Protein AF-A0A962ZCI7-F1 (afdb_monomer_lite)

Radius of gyration: 13.25 Å; chains: 1; bounding box: 31×26×34 Å

Secondary structure (DSSP, 8-state):
--HHHHHHHHHHHSTTSEEEEETTEEEEEHHHHHHHHHHHHHHHHHTS-PPTT--------S-GGG-

pLDDT: mean 94.96, std 4.6, range [62.66, 98.0]

Structure (mmCIF, N/CA/C/O backbone):
data_AF-A0A962ZCI7-F1
#
_entry.id   AF-A0A962ZCI7-F1
#
loop_
_atom_site.group_PDB
_atom_site.id
_atom_site.type_symbol
_atom_site.label_atom_id
_atom_site.label_alt_id
_atom_site.label_comp_id
_atom_site.label_asym_id
_atom_site.label_entity_id
_atom_site.label_seq_id
_atom_site.pdbx_PDB_ins_code
_atom_site.Cartn_x
_atom_site.Cartn_y
_atom_site.Cartn_z
_atom_site.occupancy
_atom_site.B_iso_or_equiv
_atom_site.auth_seq_id
_atom_site.auth_comp_id
_atom_site.auth_asym_id
_atom_site.auth_atom_id
_atom_site.pdbx_PDB_model_num
ATOM 1 N N . MET A 1 1 ? 1.031 -17.292 7.693 1.00 62.66 1 MET A N 1
ATOM 2 C CA . MET A 1 1 ? 1.781 -16.410 6.769 1.00 62.66 1 MET A CA 1
ATOM 3 C C . MET A 1 1 ? 1.029 -15.086 6.676 1.00 62.66 1 MET A C 1
ATOM 5 O O . MET A 1 1 ? -0.144 -15.124 6.342 1.00 62.66 1 MET A O 1
ATOM 9 N N . ASN A 1 2 ? 1.643 -13.955 7.046 1.00 88.19 2 ASN A N 1
ATOM 10 C CA . ASN A 1 2 ? 1.017 -12.626 6.967 1.00 88.19 2 ASN A CA 1
ATOM 11 C C . ASN A 1 2 ? 1.533 -11.899 5.716 1.00 88.19 2 ASN A C 1
ATOM 13 O O . ASN A 1 2 ? 2.734 -11.650 5.599 1.00 88.19 2 ASN A O 1
ATOM 17 N N . VAL A 1 3 ? 0.631 -11.577 4.789 1.00 89.12 3 VAL A N 1
ATOM 18 C CA . VAL A 1 3 ? 0.961 -10.911 3.521 1.00 89.12 3 VAL A CA 1
ATOM 19 C C . VAL A 1 3 ? 1.504 -9.494 3.751 1.00 89.12 3 VAL A C 1
ATOM 21 O O . VAL A 1 3 ? 2.432 -9.082 3.060 1.00 89.12 3 VAL A O 1
ATOM 24 N N . ALA A 1 4 ? 1.029 -8.773 4.771 1.00 91.38 4 ALA A N 1
ATOM 25 C CA . ALA A 1 4 ? 1.538 -7.440 5.098 1.00 91.38 4 ALA A CA 1
ATOM 26 C C . ALA A 1 4 ? 3.031 -7.475 5.468 1.00 91.38 4 ALA A C 1
ATOM 28 O O . ALA A 1 4 ? 3.812 -6.670 4.968 1.00 91.38 4 ALA A O 1
ATOM 29 N N . HIS A 1 5 ? 3.455 -8.473 6.253 1.00 93.62 5 HIS A N 1
ATOM 30 C CA . HIS A 1 5 ? 4.869 -8.640 6.613 1.00 93.62 5 HIS A CA 1
ATOM 31 C C . HIS A 1 5 ? 5.739 -8.996 5.399 1.00 93.62 5 HIS A C 1
ATOM 33 O O . HIS A 1 5 ? 6.925 -8.678 5.366 1.00 93.62 5 HIS A O 1
ATOM 39 N N . MET A 1 6 ? 5.184 -9.669 4.386 1.00 93.69 6 MET A N 1
ATOM 40 C CA . MET A 1 6 ? 5.908 -9.916 3.137 1.00 93.69 6 MET A CA 1
ATOM 41 C C . MET A 1 6 ? 6.204 -8.600 2.409 1.00 93.69 6 MET A C 1
ATOM 43 O O . MET A 1 6 ? 7.350 -8.376 2.022 1.00 93.69 6 MET A O 1
ATOM 47 N N . PHE A 1 7 ? 5.207 -7.722 2.270 1.00 93.94 7 PHE A N 1
ATOM 48 C CA . PHE A 1 7 ? 5.390 -6.418 1.630 1.00 93.94 7 PHE A CA 1
ATOM 49 C C . PHE A 1 7 ? 6.371 -5.525 2.390 1.00 93.94 7 PHE A C 1
ATOM 51 O O . PHE A 1 7 ? 7.228 -4.899 1.771 1.00 93.94 7 PHE A O 1
ATOM 58 N N . GLU A 1 8 ? 6.299 -5.519 3.720 1.00 95.62 8 GLU A N 1
ATOM 59 C CA . GLU A 1 8 ? 7.208 -4.742 4.562 1.00 95.62 8 GLU A CA 1
ATOM 60 C C . GLU A 1 8 ? 8.664 -5.208 4.410 1.00 95.62 8 GLU A C 1
ATOM 62 O O . GLU A 1 8 ? 9.567 -4.398 4.204 1.00 95.62 8 GLU A O 1
ATOM 67 N N . ARG A 1 9 ? 8.906 -6.526 4.384 1.00 96.12 9 ARG A N 1
ATOM 68 C CA . ARG A 1 9 ? 10.249 -7.066 4.119 1.00 96.12 9 ARG A CA 1
ATOM 69 C C . ARG A 1 9 ? 10.760 -6.722 2.724 1.00 96.12 9 ARG A C 1
ATOM 71 O O . ARG A 1 9 ? 11.943 -6.428 2.582 1.00 96.12 9 ARG A O 1
ATOM 78 N N . ASN A 1 10 ? 9.899 -6.747 1.708 1.00 96.38 10 ASN A N 1
ATOM 79 C CA . ASN A 1 10 ? 10.297 -6.371 0.351 1.00 96.38 10 ASN A CA 1
ATOM 80 C C . ASN A 1 10 ? 10.648 -4.881 0.266 1.00 96.38 10 ASN A C 1
ATOM 82 O O . ASN A 1 10 ? 11.633 -4.529 -0.378 1.00 96.38 10 ASN A O 1
ATOM 86 N N . ALA A 1 11 ? 9.911 -4.020 0.973 1.00 97.56 11 ALA A N 1
ATOM 87 C CA . ALA A 1 11 ? 10.230 -2.599 1.075 1.00 97.56 11 ALA A CA 1
ATOM 88 C C . ALA A 1 11 ? 11.593 -2.349 1.739 1.00 97.56 11 ALA A C 1
ATOM 90 O O . ALA A 1 11 ? 12.336 -1.482 1.287 1.00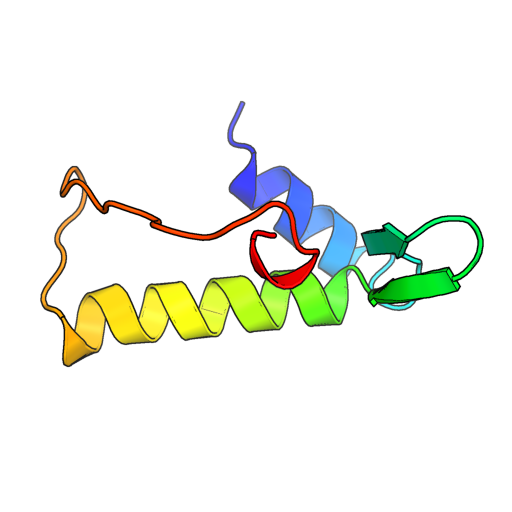 97.56 11 ALA A O 1
ATOM 91 N N . LEU A 1 12 ? 11.946 -3.132 2.764 1.00 97.75 12 LEU A N 1
ATOM 92 C CA . LEU A 1 12 ? 13.244 -3.030 3.439 1.00 97.75 12 LEU A CA 1
ATOM 93 C C . LEU A 1 12 ? 14.398 -3.597 2.602 1.00 97.75 12 LEU A C 1
ATOM 95 O O . LEU A 1 12 ? 15.475 -3.011 2.561 1.00 97.75 12 LEU A O 1
ATOM 99 N N . ARG A 1 13 ? 14.193 -4.741 1.941 1.00 97.88 13 ARG A N 1
ATOM 100 C CA . ARG A 1 13 ? 15.246 -5.445 1.191 1.00 97.88 13 ARG A CA 1
ATOM 101 C C . ARG A 1 13 ? 15.514 -4.835 -0.186 1.00 97.88 13 ARG A C 1
ATOM 103 O O . ARG A 1 13 ? 16.657 -4.816 -0.629 1.00 97.88 13 ARG A O 1
ATOM 110 N N . SER A 1 14 ? 14.466 -4.391 -0.871 1.00 97.06 14 SER A N 1
ATOM 111 C CA . SER A 1 14 ? 14.493 -4.014 -2.290 1.00 97.06 14 SER A CA 1
ATOM 112 C C . SER A 1 14 ? 13.551 -2.836 -2.550 1.00 97.06 14 SER A C 1
ATOM 114 O O . SER A 1 14 ? 12.747 -2.849 -3.475 1.00 97.06 14 SER A O 1
ATOM 116 N N . GLY A 1 15 ? 13.616 -1.809 -1.701 1.00 97.25 15 GLY A N 1
ATOM 117 C CA . GLY A 1 15 ? 12.638 -0.718 -1.687 1.00 97.25 15 GLY A CA 1
ATOM 118 C C . GLY A 1 15 ? 12.532 0.098 -2.979 1.00 97.25 15 GLY A C 1
ATOM 119 O O . GLY A 1 15 ? 11.450 0.609 -3.274 1.00 97.25 15 GLY A O 1
ATOM 120 N N . ALA A 1 16 ? 13.621 0.217 -3.741 1.00 97.81 16 ALA A N 1
ATOM 121 C CA . ALA A 1 16 ? 13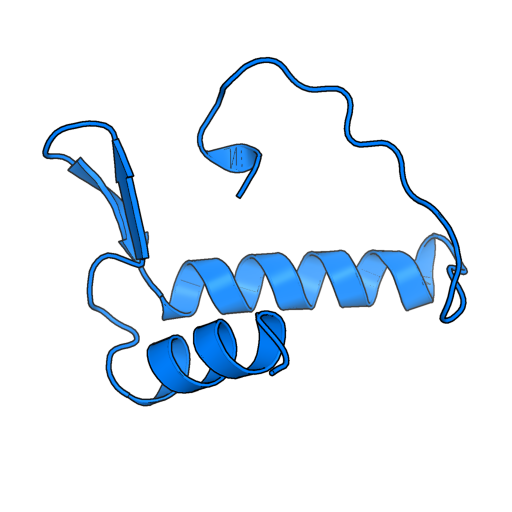.648 0.921 -5.026 1.00 97.81 16 ALA A CA 1
ATOM 122 C C . ALA A 1 16 ? 13.151 0.061 -6.202 1.00 97.81 16 ALA A C 1
ATOM 124 O O . ALA A 1 16 ? 12.781 0.615 -7.233 1.00 97.81 16 ALA A O 1
ATOM 125 N N . GLU A 1 17 ? 13.102 -1.264 -6.039 1.00 97.44 17 GLU A N 1
ATOM 126 C CA . GLU A 1 17 ? 12.663 -2.182 -7.091 1.00 97.44 17 GLU A CA 1
ATOM 127 C C . GLU A 1 17 ? 11.148 -2.077 -7.337 1.00 97.44 17 GLU A C 1
ATOM 129 O O . GLU A 1 17 ? 10.394 -1.692 -6.425 1.00 97.44 17 GLU A O 1
ATOM 134 N N . PRO A 1 18 ? 10.676 -2.438 -8.547 1.00 96.88 18 PRO A N 1
ATOM 135 C CA . PRO A 1 18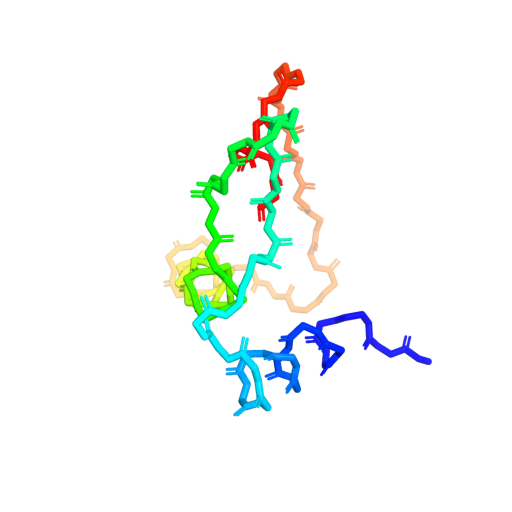 ? 9.259 -2.409 -8.887 1.00 96.88 18 PRO A CA 1
ATOM 136 C C . PRO A 1 18 ? 8.416 -3.251 -7.921 1.00 96.88 18 PRO A C 1
ATOM 138 O O . PRO A 1 18 ? 8.628 -4.451 -7.774 1.00 96.88 18 PRO A O 1
ATOM 141 N N . GLY A 1 19 ? 7.438 -2.616 -7.272 1.00 94.81 19 GLY A N 1
ATOM 142 C CA . GLY A 1 19 ? 6.480 -3.277 -6.383 1.00 94.81 19 GLY A CA 1
ATOM 143 C C . GLY A 1 19 ? 5.139 -3.552 -7.059 1.00 94.81 19 GLY A C 1
ATOM 144 O O . GLY A 1 19 ? 4.553 -4.613 -6.861 1.00 94.81 19 GLY A O 1
ATOM 145 N N . VAL A 1 20 ? 4.672 -2.608 -7.877 1.00 95.50 20 VAL A N 1
ATOM 146 C CA . VAL A 1 20 ? 3.510 -2.753 -8.760 1.00 95.50 20 VAL A CA 1
ATOM 147 C C . VAL A 1 20 ? 3.899 -2.235 -10.136 1.00 95.50 20 VAL A C 1
ATOM 149 O O . VAL A 1 20 ? 4.447 -1.137 -10.254 1.00 95.50 20 VAL A O 1
ATOM 152 N N . ALA A 1 21 ? 3.587 -3.010 -11.169 1.00 95.25 21 ALA A N 1
ATOM 153 C CA . ALA A 1 21 ? 3.797 -2.640 -12.560 1.00 95.25 21 ALA A CA 1
ATOM 154 C C . ALA A 1 21 ? 2.480 -2.700 -13.343 1.00 95.25 21 ALA A C 1
ATOM 156 O O . ALA A 1 21 ? 1.616 -3.531 -13.055 1.00 95.25 21 ALA A O 1
ATOM 157 N N . ILE A 1 22 ? 2.338 -1.822 -14.334 1.00 95.38 22 ILE A N 1
ATOM 158 C CA . ILE A 1 22 ? 1.248 -1.831 -15.312 1.00 95.38 22 ILE A CA 1
ATOM 159 C C . ILE A 1 22 ? 1.893 -2.057 -16.676 1.00 95.38 22 ILE A C 1
ATOM 161 O O . ILE A 1 22 ? 2.560 -1.179 -17.221 1.00 95.38 22 ILE A O 1
ATOM 165 N N . GLY A 1 23 ? 1.742 -3.267 -17.213 1.00 92.44 23 GLY A N 1
ATOM 166 C CA . GLY A 1 23 ? 2.514 -3.675 -18.384 1.00 92.44 23 GLY A CA 1
ATOM 167 C C . GLY A 1 23 ? 4.016 -3.650 -18.079 1.00 92.44 23 GLY A C 1
ATOM 168 O O . GLY A 1 23 ? 4.460 -4.300 -17.137 1.00 92.44 23 GLY A O 1
ATOM 169 N N . GLY A 1 24 ? 4.786 -2.905 -18.875 1.00 94.62 24 GLY A N 1
ATOM 170 C CA . GLY A 1 24 ? 6.233 -2.739 -18.687 1.00 94.62 24 GLY A CA 1
ATOM 171 C C . GLY A 1 24 ? 6.632 -1.583 -17.765 1.00 94.62 24 GLY A C 1
ATOM 172 O O . GLY A 1 24 ? 7.817 -1.405 -17.497 1.00 94.62 24 GLY A O 1
ATOM 173 N N . GLU A 1 25 ? 5.673 -0.787 -17.290 1.00 95.94 25 GLU A N 1
ATOM 174 C CA . GLU A 1 25 ? 5.953 0.420 -16.514 1.00 95.94 25 GLU A CA 1
ATOM 175 C C . GLU A 1 25 ? 5.799 0.170 -15.018 1.00 95.94 25 GLU A C 1
ATOM 177 O O . GLU A 1 25 ? 4.836 -0.449 -14.561 1.00 95.94 25 GLU A O 1
ATOM 182 N N . THR A 1 26 ? 6.740 0.691 -14.230 1.00 97.19 26 THR A N 1
ATOM 183 C CA . THR A 1 26 ? 6.639 0.646 -12.769 1.00 97.19 26 THR A CA 1
ATOM 184 C C . THR A 1 26 ? 5.656 1.708 -12.299 1.00 97.19 26 THR A C 1
ATOM 186 O O . THR A 1 26 ? 5.933 2.900 -12.391 1.00 97.19 26 THR A O 1
ATOM 189 N N . PHE A 1 27 ? 4.525 1.274 -11.748 1.00 96.69 27 PHE A N 1
ATOM 190 C CA . PHE A 1 27 ? 3.546 2.162 -11.129 1.00 96.69 27 PHE A CA 1
ATOM 191 C C . PHE A 1 27 ? 4.014 2.632 -9.750 1.00 96.69 27 PHE A C 1
ATOM 193 O O . PHE A 1 27 ? 3.929 3.814 -9.420 1.00 96.69 27 PHE A O 1
ATOM 200 N N . CYS A 1 28 ? 4.537 1.717 -8.930 1.00 97.19 28 CYS A N 1
ATOM 201 C CA . CYS A 1 28 ? 5.173 2.078 -7.668 1.00 97.19 28 CYS A CA 1
ATOM 202 C C . CYS A 1 28 ? 6.250 1.072 -7.256 1.00 97.19 28 CYS A C 1
ATOM 204 O O . CYS A 1 28 ? 6.167 -0.117 -7.566 1.00 97.19 28 CYS A O 1
ATOM 206 N N . SER A 1 29 ? 7.260 1.552 -6.529 1.00 98.00 29 SER A N 1
ATOM 207 C CA . SER A 1 29 ? 8.273 0.690 -5.921 1.00 98.00 29 SER A CA 1
ATOM 208 C C . SER A 1 29 ? 7.742 0.004 -4.659 1.00 98.00 29 SER A C 1
ATOM 210 O O . SER A 1 29 ? 6.736 0.431 -4.080 1.00 98.00 29 SER A O 1
ATOM 212 N N . HIS A 1 30 ? 8.441 -1.023 -4.174 1.00 97.69 30 HIS A N 1
ATOM 213 C CA . HIS A 1 30 ? 8.090 -1.666 -2.903 1.00 97.69 30 HIS A CA 1
ATOM 214 C C . HIS A 1 30 ? 8.046 -0.683 -1.722 1.00 97.69 30 HIS A C 1
ATOM 216 O O . HIS A 1 30 ? 7.129 -0.758 -0.902 1.00 97.69 30 HIS A O 1
ATOM 222 N N . ALA A 1 31 ? 8.987 0.266 -1.650 1.00 98.00 31 ALA A N 1
ATOM 223 C CA . ALA A 1 31 ? 8.991 1.290 -0.605 1.00 98.00 31 ALA A CA 1
ATOM 224 C C . ALA A 1 31 ? 7.762 2.206 -0.695 1.00 98.00 31 ALA A C 1
ATOM 226 O O . ALA A 1 31 ? 7.121 2.490 0.320 1.00 98.00 31 ALA A O 1
ATOM 227 N N . LEU A 1 32 ? 7.394 2.635 -1.908 1.00 97.75 32 LEU A N 1
ATOM 228 C CA . LEU A 1 32 ? 6.235 3.502 -2.103 1.00 97.75 32 LEU A CA 1
ATOM 229 C C . LEU A 1 32 ? 4.923 2.769 -1.793 1.00 97.75 32 LEU A C 1
ATOM 231 O O . LEU A 1 32 ? 4.037 3.352 -1.163 1.00 97.75 32 LEU A O 1
ATOM 235 N N . LEU A 1 33 ? 4.810 1.496 -2.180 1.00 96.94 33 LEU A N 1
ATOM 236 C CA . LEU A 1 33 ? 3.660 0.655 -1.855 1.00 96.94 33 LEU A CA 1
ATOM 237 C C . LEU A 1 33 ? 3.480 0.516 -0.337 1.00 96.94 33 LEU A C 1
ATOM 239 O O . LEU A 1 33 ? 2.414 0.839 0.190 1.00 96.94 33 LEU A O 1
ATOM 243 N N . ALA A 1 34 ? 4.534 0.118 0.381 1.00 96.75 34 ALA A N 1
ATOM 244 C CA . ALA A 1 34 ? 4.487 -0.023 1.835 1.00 96.75 34 ALA A CA 1
ATOM 245 C C . ALA A 1 34 ? 4.149 1.309 2.527 1.00 96.75 34 ALA A C 1
ATOM 247 O O . ALA A 1 34 ? 3.301 1.350 3.418 1.00 96.75 34 ALA A O 1
ATOM 248 N N . GLY A 1 35 ? 4.731 2.421 2.067 1.00 96.62 35 GLY A N 1
ATOM 249 C CA . GLY A 1 35 ? 4.431 3.753 2.592 1.00 96.62 35 GLY A CA 1
ATOM 250 C C . GLY A 1 35 ? 2.990 4.217 2.328 1.00 96.62 35 GLY A C 1
ATOM 251 O O . GLY A 1 35 ? 2.397 4.906 3.162 1.00 96.62 35 GLY A O 1
ATOM 252 N N . ARG A 1 36 ? 2.389 3.858 1.185 1.00 96.00 36 ARG A N 1
ATOM 253 C CA . ARG A 1 36 ? 0.963 4.120 0.892 1.00 96.00 36 ARG A CA 1
ATOM 254 C C . ARG A 1 36 ? 0.059 3.307 1.820 1.00 96.00 36 ARG A C 1
ATOM 256 O O . ARG A 1 36 ? -0.800 3.896 2.476 1.00 96.00 36 ARG A O 1
ATOM 263 N N . ALA A 1 37 ? 0.306 2.004 1.938 1.00 95.38 37 ALA A N 1
ATOM 264 C CA . ALA A 1 37 ? -0.461 1.116 2.808 1.00 95.38 37 ALA A CA 1
ATOM 265 C C . ALA A 1 37 ? -0.376 1.535 4.288 1.00 95.38 37 ALA A C 1
ATOM 267 O O . ALA A 1 37 ? -1.398 1.612 4.970 1.00 95.38 37 ALA A O 1
ATOM 268 N N . ALA A 1 38 ? 0.818 1.891 4.775 1.00 95.50 38 ALA A N 1
ATOM 269 C CA . ALA A 1 38 ? 1.022 2.352 6.149 1.00 95.50 38 ALA A CA 1
ATOM 270 C C . ALA A 1 38 ? 0.246 3.644 6.452 1.00 95.50 38 ALA A C 1
ATOM 272 O O . ALA A 1 38 ? -0.403 3.744 7.496 1.00 95.50 38 ALA A O 1
ATOM 273 N N . ARG A 1 39 ? 0.255 4.615 5.527 1.00 96.69 39 ARG A N 1
ATOM 274 C CA . ARG A 1 39 ? -0.517 5.861 5.667 1.00 96.69 39 ARG A CA 1
ATOM 275 C C . ARG A 1 39 ? -2.020 5.606 5.664 1.00 96.69 39 ARG A C 1
ATOM 277 O O . ARG A 1 39 ? -2.716 6.150 6.519 1.00 96.69 39 ARG A O 1
ATOM 284 N N . LEU A 1 40 ? -2.511 4.759 4.757 1.00 95.50 40 LEU A N 1
ATOM 285 C CA . LEU A 1 40 ? -3.929 4.400 4.703 1.00 95.50 40 LEU A CA 1
ATOM 286 C C . LEU A 1 40 ? -4.373 3.692 5.989 1.00 95.50 40 LEU A C 1
ATOM 288 O O . LEU A 1 40 ? -5.362 4.094 6.594 1.00 95.50 40 LEU A O 1
ATOM 292 N N . GLY A 1 41 ? -3.606 2.705 6.461 1.00 94.94 41 GLY A N 1
ATOM 293 C CA . GLY A 1 41 ? -3.881 2.009 7.719 1.00 94.94 41 GLY A CA 1
ATOM 294 C C . GLY A 1 41 ? -3.815 2.933 8.941 1.00 94.94 41 GLY A C 1
ATOM 295 O O . GLY A 1 41 ? -4.645 2.834 9.844 1.00 94.94 41 GLY A O 1
ATOM 296 N N . GLY A 1 42 ? -2.868 3.876 8.963 1.00 96.50 42 GLY A N 1
ATOM 297 C CA . GLY A 1 42 ? -2.783 4.911 9.994 1.00 96.50 42 GLY A CA 1
ATOM 298 C C . GLY A 1 42 ? -4.007 5.827 10.008 1.00 96.50 42 GLY A C 1
ATOM 299 O O . GLY A 1 42 ? -4.564 6.091 11.075 1.00 96.50 42 GLY A O 1
ATOM 300 N N . TRP A 1 43 ? -4.475 6.264 8.837 1.00 97.75 43 TRP A N 1
ATOM 301 C CA . TRP A 1 43 ? -5.706 7.044 8.702 1.00 97.75 43 TRP A CA 1
ATOM 302 C C . TRP A 1 43 ? -6.941 6.238 9.126 1.00 97.75 43 TRP A C 1
ATOM 304 O O . TRP A 1 43 ? -7.756 6.733 9.897 1.00 97.75 43 TRP A O 1
ATOM 314 N N . MET A 1 44 ? -7.052 4.976 8.709 1.00 97.06 44 MET A N 1
ATOM 315 C CA . MET A 1 44 ? -8.164 4.093 9.078 1.00 97.06 44 MET A CA 1
ATOM 316 C C . MET A 1 44 ? -8.305 3.939 10.596 1.00 97.06 44 MET A C 1
ATOM 318 O O . MET A 1 44 ? -9.408 4.054 11.126 1.00 97.06 44 MET A O 1
ATOM 322 N N . ARG A 1 45 ? -7.190 3.748 11.309 1.00 96.44 45 ARG A N 1
ATOM 323 C CA . ARG A 1 45 ? -7.200 3.661 12.776 1.00 96.44 45 ARG A CA 1
ATOM 324 C C . ARG A 1 45 ? -7.495 5.009 13.434 1.00 96.44 45 ARG A C 1
ATOM 326 O O . ARG A 1 45 ? -8.362 5.102 14.288 1.00 96.44 45 ARG A O 1
ATOM 333 N N . SER A 1 46 ? -6.780 6.063 13.037 1.00 97.38 46 SER A N 1
ATOM 334 C CA . SER A 1 46 ? -6.812 7.350 13.756 1.00 97.38 46 SER A CA 1
ATOM 335 C C . SER A 1 46 ? -7.975 8.271 13.385 1.00 97.38 46 SER A C 1
ATOM 337 O O . SER A 1 46 ? -8.375 9.101 14.195 1.00 97.38 46 SER A O 1
ATOM 339 N N . ARG A 1 47 ? -8.493 8.176 12.157 1.00 97.00 47 ARG A N 1
ATOM 340 C CA . ARG A 1 47 ? -9.535 9.070 11.628 1.00 97.00 47 ARG A CA 1
ATOM 341 C C . ARG A 1 47 ? -10.862 8.362 11.418 1.00 97.00 47 ARG A 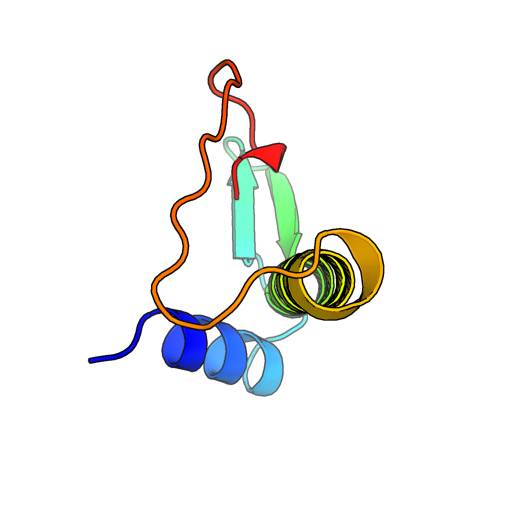C 1
ATOM 343 O O . ARG A 1 47 ? -11.891 8.958 11.706 1.00 97.00 47 ARG A O 1
ATOM 350 N N . ALA A 1 48 ? -10.841 7.122 10.932 1.00 96.50 48 ALA A N 1
ATOM 351 C CA . ALA A 1 48 ? -12.062 6.340 10.732 1.00 96.50 48 ALA A CA 1
ATOM 352 C C . ALA A 1 48 ? -12.435 5.465 11.944 1.00 96.50 48 ALA A C 1
ATOM 354 O O . ALA A 1 48 ? -13.503 4.860 11.932 1.00 96.50 48 ALA A O 1
ATOM 355 N N . GLY A 1 49 ? -11.586 5.402 12.979 1.00 97.38 49 GLY A N 1
ATOM 356 C CA . GLY A 1 49 ? -11.862 4.658 14.214 1.00 97.38 49 GLY A CA 1
ATOM 357 C C . GLY A 1 49 ? -11.992 3.148 14.004 1.00 97.38 49 GLY A C 1
ATOM 358 O O . GLY A 1 49 ? -12.771 2.498 14.695 1.00 97.38 49 GLY A O 1
ATOM 359 N N . LEU A 1 50 ? -11.297 2.593 13.004 1.00 97.56 50 LEU A N 1
ATOM 360 C CA . LEU A 1 50 ? -11.373 1.165 12.716 1.00 97.56 50 LEU A CA 1
ATOM 361 C C . LEU A 1 50 ? -10.534 0.354 13.700 1.00 97.56 50 LEU A C 1
ATOM 363 O O . LEU A 1 50 ? -9.314 0.513 13.780 1.00 97.56 50 LEU A O 1
ATOM 367 N N . GLU A 1 51 ? -11.204 -0.582 14.362 1.00 96.56 51 GLU A N 1
ATOM 368 C CA . GLU A 1 51 ? -10.595 -1.550 15.267 1.00 96.56 51 GLU A CA 1
ATOM 369 C C . GLU A 1 51 ? -10.151 -2.828 14.535 1.00 96.56 51 GLU A C 1
ATOM 371 O O . GLU A 1 51 ? -10.667 -3.153 13.456 1.00 96.56 51 GLU A O 1
ATOM 376 N N . PRO A 1 52 ? -9.208 -3.605 15.101 1.00 93.88 52 PRO A N 1
ATOM 377 C CA . PRO A 1 52 ? -8.869 -4.923 14.579 1.00 93.88 52 PRO A CA 1
ATOM 378 C C . PRO A 1 52 ? -10.114 -5.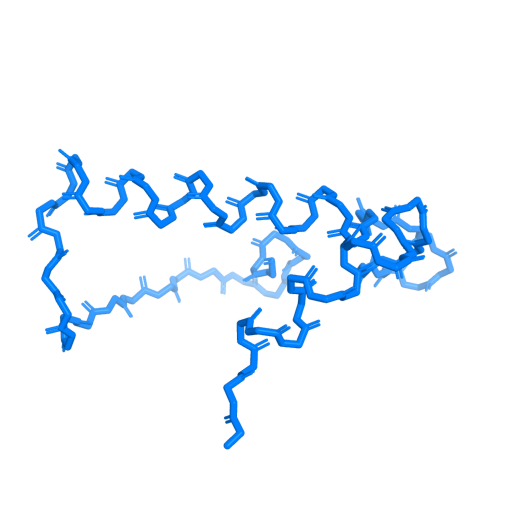805 14.395 1.00 93.88 52 PRO A C 1
ATOM 380 O O . PRO A 1 52 ? -10.918 -5.975 15.306 1.00 93.88 52 PRO A O 1
ATOM 383 N N . GLY A 1 53 ? -10.272 -6.377 13.199 1.00 95.00 53 GLY A N 1
ATOM 384 C CA . GLY A 1 53 ? -11.446 -7.178 12.832 1.00 95.00 53 GLY A CA 1
ATOM 385 C C . GLY A 1 53 ? -12.590 -6.384 12.191 1.00 95.00 53 GLY A C 1
ATOM 386 O O . GLY A 1 53 ? -13.516 -6.998 11.654 1.00 95.00 53 GLY A O 1
ATOM 387 N N . ALA A 1 54 ? -12.515 -5.048 12.169 1.00 96.62 54 ALA A N 1
ATOM 388 C CA . ALA A 1 54 ? -13.429 -4.225 11.387 1.00 96.62 54 ALA A CA 1
ATOM 389 C C . ALA A 1 54 ? -13.339 -4.565 9.890 1.00 96.62 54 ALA A C 1
ATOM 391 O O . ALA A 1 54 ? -12.283 -4.926 9.363 1.00 96.62 54 ALA A O 1
ATOM 392 N N . ARG A 1 55 ? -14.471 -4.443 9.194 1.00 96.50 55 ARG A N 1
ATOM 393 C CA . ARG A 1 55 ? -14.576 -4.716 7.758 1.00 96.50 55 ARG A CA 1
ATOM 394 C C . ARG A 1 55 ? -14.595 -3.407 6.987 1.00 96.50 55 ARG A C 1
ATOM 396 O O . ARG A 1 55 ? -15.280 -2.467 7.378 1.00 96.50 55 ARG A O 1
ATOM 403 N N . VAL A 1 56 ? -13.881 -3.377 5.869 1.00 95.00 56 VAL A N 1
ATOM 404 C CA . VAL A 1 56 ? -13.868 -2.249 4.933 1.00 95.00 56 VAL A CA 1
ATOM 405 C C . VAL A 1 56 ? -14.322 -2.722 3.561 1.00 95.00 56 VAL A C 1
ATOM 407 O O . VAL A 1 56 ? -13.974 -3.822 3.136 1.00 95.00 56 VAL A O 1
ATOM 410 N N . ALA A 1 57 ? -15.098 -1.890 2.873 1.00 95.44 57 ALA A N 1
ATOM 411 C CA . ALA A 1 57 ? -15.429 -2.094 1.470 1.00 95.44 57 ALA A CA 1
ATOM 412 C C . ALA A 1 57 ? -14.530 -1.203 0.609 1.00 95.44 57 ALA A C 1
ATOM 414 O O . ALA A 1 57 ? -14.387 -0.012 0.884 1.00 95.44 57 ALA A O 1
ATOM 415 N N . ILE A 1 58 ? -13.945 -1.777 -0.440 1.00 93.06 58 ILE A N 1
ATOM 416 C CA . ILE A 1 58 ? -13.196 -1.045 -1.462 1.00 93.06 58 ILE A CA 1
ATOM 417 C C . ILE A 1 58 ? -14.033 -1.100 -2.739 1.00 93.06 58 ILE A C 1
ATOM 419 O O . ILE A 1 58 ? -14.198 -2.166 -3.325 1.00 93.06 58 ILE A O 1
ATOM 423 N N . ILE A 1 59 ? -14.599 0.038 -3.145 1.00 95.31 59 ILE A N 1
ATOM 424 C CA . ILE A 1 59 ? -15.467 0.146 -4.327 1.00 95.31 59 ILE A CA 1
ATOM 425 C C . ILE A 1 59 ? -14.710 0.918 -5.408 1.00 95.31 59 ILE A C 1
ATOM 427 O O . ILE A 1 59 ? -14.730 2.147 -5.440 1.00 95.31 59 ILE A O 1
ATOM 431 N N . LEU A 1 60 ? -13.977 0.192 -6.253 1.00 94.88 60 LEU A N 1
ATOM 432 C CA . LEU A 1 60 ? -13.178 0.751 -7.342 1.00 94.88 60 LEU A CA 1
ATOM 433 C C . LEU A 1 60 ? -13.242 -0.161 -8.576 1.00 94.88 60 LEU A C 1
ATOM 435 O O . LEU A 1 60 ? -13.390 -1.376 -8.461 1.00 94.88 60 LEU A O 1
ATOM 439 N N . THR A 1 61 ? -13.096 0.428 -9.763 1.00 96.00 61 THR A N 1
ATOM 440 C CA . THR A 1 61 ? -12.799 -0.315 -10.999 1.00 96.00 61 THR A CA 1
ATOM 441 C C . THR A 1 61 ? -11.366 -0.850 -10.972 1.00 96.00 61 THR A C 1
ATOM 443 O O . THR A 1 61 ? -10.559 -0.406 -10.154 1.00 96.00 61 THR A O 1
ATOM 446 N N . ASN A 1 62 ? -11.019 -1.761 -11.889 1.00 91.94 62 ASN A N 1
ATOM 447 C CA . ASN A 1 62 ? -9.648 -2.262 -11.989 1.00 91.94 62 ASN A CA 1
ATOM 448 C C . ASN A 1 62 ? -8.677 -1.116 -12.315 1.00 91.94 62 ASN A C 1
ATOM 450 O O . ASN A 1 62 ? -8.728 -0.536 -13.401 1.00 91.94 62 ASN A O 1
ATOM 454 N N . ARG A 1 63 ? -7.842 -0.768 -11.339 1.00 93.75 63 ARG A N 1
ATOM 455 C CA . ARG A 1 63 ? -6.877 0.328 -11.390 1.00 93.75 63 ARG A CA 1
ATOM 456 C C . ARG A 1 63 ? -5.737 0.027 -10.423 1.00 93.75 63 ARG A C 1
ATOM 458 O O . ARG A 1 63 ? -5.968 -0.606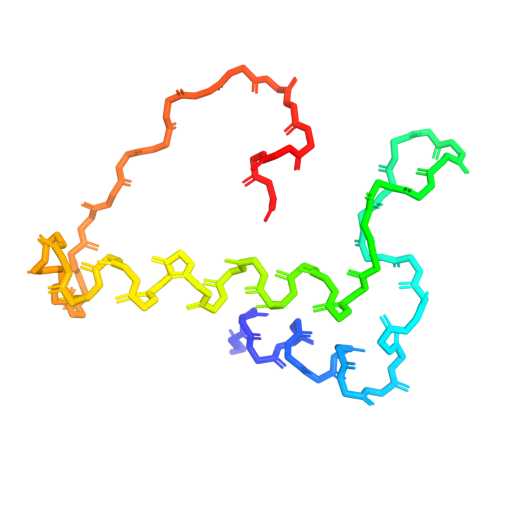 -9.393 1.00 93.75 63 ARG A O 1
ATOM 465 N N . ALA A 1 64 ? -4.522 0.468 -10.726 1.00 92.69 64 ALA A N 1
ATOM 466 C CA . ALA A 1 64 ? -3.356 0.121 -9.912 1.00 92.69 64 ALA A CA 1
ATOM 467 C C . ALA A 1 64 ? -3.410 0.702 -8.490 1.00 92.69 64 ALA A C 1
ATOM 469 O O . ALA A 1 64 ? -2.826 0.134 -7.575 1.00 92.69 64 ALA A O 1
ATOM 470 N N . GLU A 1 65 ? -4.176 1.773 -8.272 1.00 92.44 65 GLU A N 1
ATOM 471 C CA . GLU A 1 65 ? -4.428 2.363 -6.956 1.00 92.44 65 GLU A CA 1
ATOM 472 C C . GLU A 1 65 ? -5.193 1.438 -6.003 1.00 92.44 65 GLU A C 1
ATOM 474 O O . GLU A 1 65 ? -5.220 1.714 -4.804 1.00 92.44 65 GLU A O 1
ATOM 479 N N . TYR A 1 66 ? -5.814 0.372 -6.522 1.00 90.88 66 TYR A N 1
ATOM 480 C CA . TYR A 1 66 ? -6.431 -0.676 -5.709 1.00 90.88 66 TYR A CA 1
ATOM 481 C C . TYR A 1 66 ? -5.407 -1.379 -4.799 1.00 90.88 66 TYR A C 1
ATOM 483 O O . TYR A 1 66 ? -5.775 -1.892 -3.743 1.00 90.88 66 TYR A O 1
ATOM 491 N N . ILE A 1 67 ? -4.134 -1.380 -5.211 1.00 87.38 67 ILE A N 1
ATOM 492 C CA . ILE A 1 67 ? -2.985 -1.941 -4.495 1.00 87.38 67 ILE A CA 1
ATOM 493 C C . ILE A 1 67 ? -2.243 -0.825 -3.743 1.00 87.38 67 ILE A C 1
ATOM 495 O O . ILE A 1 67 ? -1.936 -1.049 -2.553 1.00 87.38 67 ILE A O 1
#

Sequence (67 aa):
MNVAHMFERNALRSGAEPGVAIGGETFCSHALLAGRAARLGGWMRSRAGLEPGARVAIILTNRAEYI

Foldseek 3Di:
DDVLVVLVVCCVPPVVDQPDADVPHRPHGSVVVNVVVVVVVVCCCPPVVDDPPDDDDDDDDDDRVVD